Protein AF-A0A853B0E8-F1 (afdb_monomer)

Organism: NCBI:txid860233

Mean predicted aligned error: 8.83 Å

Foldseek 3Di:
D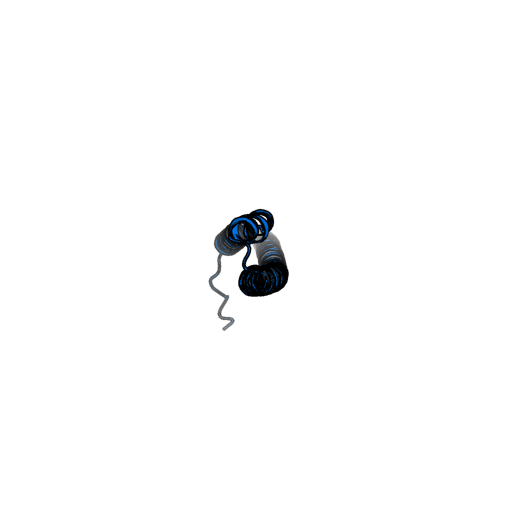DPPPPQQLVNLVVLLVVLVVVLVVLDLVVLVVQLVVQCVVVDPVRSVVSVVVSVVSNVVSVVVNVVSVVSSVVSVVVSVVVVVVVVVVVVVVVVVVD

pLDDT: mean 82.85, std 11.97, range [33.25, 94.19]

Radius of gyration: 23.24 Å; Cα contacts (8 Å, |Δi|>4): 45; chains: 1; bounding box: 55×16×70 Å

Sequence (98 aa):
MWGALDAEPSSLDRATGHLGEILTKLDTRALDDVVPSVDVYGDAALTSKVRDFADLARIAATALRERVGLTGSALQDTAMLFRGMELDNEAAIRRAGR

Nearest PDB structures (foldseek):
  3zx6-assembly1_A  TM=5.527E-01  e=2.772E+00  Archaeoglobus fulgidus DSM 4304
  3zx6-assembly1_B  TM=5.199E-01  e=2.772E+00  Archaeoglobus fulgidus DSM 4304

Structure (mmCIF, N/CA/C/O backbone):
data_AF-A0A853B0E8-F1
#
_entry.id   AF-A0A853B0E8-F1
#
loop_
_atom_site.group_PDB
_atom_site.id
_atom_site.type_symbol
_atom_site.label_atom_id
_atom_site.label_alt_id
_atom_site.label_comp_id
_atom_site.label_asym_id
_atom_site.label_entity_id
_atom_site.label_seq_id
_atom_site.pdbx_PDB_ins_code
_atom_site.Cartn_x
_atom_site.Cartn_y
_atom_site.Cartn_z
_atom_site.occupancy
_atom_site.B_iso_or_equiv
_atom_site.auth_seq_id
_atom_site.auth_comp_id
_atom_site.auth_asym_id
_atom_site.auth_atom_id
_atom_site.pdbx_PDB_model_num
ATOM 1 N N . MET A 1 1 ? 32.464 -7.982 -15.651 1.00 33.25 1 MET A N 1
ATOM 2 C CA . MET A 1 1 ? 31.329 -8.879 -15.935 1.00 33.25 1 MET A CA 1
ATOM 3 C C . MET A 1 1 ? 30.165 -8.339 -15.119 1.00 33.25 1 MET A C 1
ATOM 5 O O . MET A 1 1 ? 30.127 -8.561 -13.919 1.00 33.25 1 MET A O 1
ATOM 9 N N . TRP A 1 2 ? 29.345 -7.469 -15.712 1.00 37.41 2 TRP A N 1
ATOM 10 C CA . TRP A 1 2 ? 28.172 -6.921 -15.031 1.00 37.41 2 TRP A CA 1
ATOM 11 C C . TRP A 1 2 ? 27.132 -8.034 -15.028 1.00 37.41 2 TRP A C 1
ATOM 13 O O . TRP A 1 2 ? 26.645 -8.407 -16.092 1.00 37.41 2 TRP A O 1
ATOM 23 N N . GLY A 1 3 ? 26.870 -8.623 -13.862 1.00 37.00 3 GLY A N 1
ATOM 24 C CA . GLY A 1 3 ? 25.669 -9.422 -13.673 1.00 37.00 3 GLY A CA 1
ATOM 25 C C . GLY A 1 3 ? 24.498 -8.473 -13.853 1.00 37.00 3 GLY A C 1
ATOM 26 O O . GLY A 1 3 ? 24.175 -7.721 -12.936 1.00 37.00 3 GLY A O 1
ATOM 27 N N . ALA A 1 4 ? 23.953 -8.427 -15.069 1.00 46.25 4 ALA A N 1
ATOM 28 C CA . ALA A 1 4 ? 22.663 -7.821 -15.304 1.00 46.25 4 ALA A CA 1
ATOM 29 C C . ALA A 1 4 ? 21.717 -8.461 -14.290 1.00 46.25 4 ALA A C 1
ATOM 31 O O . ALA A 1 4 ? 21.663 -9.685 -14.170 1.00 46.25 4 ALA A O 1
ATOM 32 N N . LEU A 1 5 ? 21.044 -7.633 -13.495 1.00 48.94 5 LEU A N 1
ATOM 33 C CA . LEU A 1 5 ? 19.838 -8.079 -12.823 1.00 48.94 5 LEU A CA 1
ATOM 34 C C . LEU A 1 5 ? 18.964 -8.654 -13.939 1.00 48.94 5 LEU A C 1
ATOM 36 O O . LEU A 1 5 ? 18.555 -7.908 -14.824 1.00 48.94 5 LEU A O 1
ATOM 40 N N . ASP A 1 6 ? 18.787 -9.972 -13.934 1.00 57.50 6 ASP A N 1
ATOM 41 C CA . ASP A 1 6 ? 18.136 -10.789 -14.970 1.00 57.50 6 ASP A CA 1
ATOM 42 C C . ASP A 1 6 ? 16.607 -10.559 -14.972 1.00 57.50 6 ASP A C 1
ATOM 44 O O . ASP A 1 6 ? 15.793 -11.475 -15.054 1.00 57.50 6 ASP A O 1
ATOM 48 N N . ALA A 1 7 ? 16.194 -9.312 -14.749 1.00 59.25 7 ALA A N 1
ATOM 49 C CA . ALA A 1 7 ? 14.818 -8.877 -14.702 1.00 59.25 7 ALA A CA 1
ATOM 50 C C . ALA A 1 7 ? 14.486 -8.239 -16.047 1.00 59.25 7 ALA A C 1
ATOM 52 O O . ALA A 1 7 ? 14.821 -7.084 -16.305 1.00 59.25 7 ALA A O 1
ATOM 53 N N . GLU A 1 8 ? 13.807 -9.000 -16.903 1.00 67.75 8 GLU A N 1
ATOM 54 C CA . GLU A 1 8 ? 13.214 -8.451 -18.119 1.00 67.75 8 GLU A CA 1
ATOM 55 C C . GLU A 1 8 ? 12.281 -7.271 -17.771 1.00 67.75 8 GLU A C 1
ATOM 57 O O . GLU A 1 8 ? 11.569 -7.334 -16.760 1.00 67.75 8 GLU A O 1
ATOM 62 N N . PRO A 1 9 ? 12.186 -6.224 -18.614 1.00 68.88 9 PRO A N 1
ATOM 63 C CA . PRO A 1 9 ? 11.262 -5.105 -18.396 1.00 68.88 9 PRO A CA 1
ATOM 64 C C . PRO A 1 9 ? 9.807 -5.549 -18.155 1.00 68.88 9 PRO A C 1
ATOM 66 O O . PRO A 1 9 ? 9.099 -4.967 -17.336 1.00 68.88 9 PRO A O 1
ATOM 69 N N . SER A 1 10 ? 9.387 -6.641 -18.801 1.00 72.94 10 SER A N 1
ATOM 70 C CA . SER A 1 10 ? 8.082 -7.293 -18.621 1.00 72.94 10 SER A CA 1
ATOM 71 C C . SER A 1 10 ? 7.846 -7.804 -17.188 1.00 72.94 10 SER A C 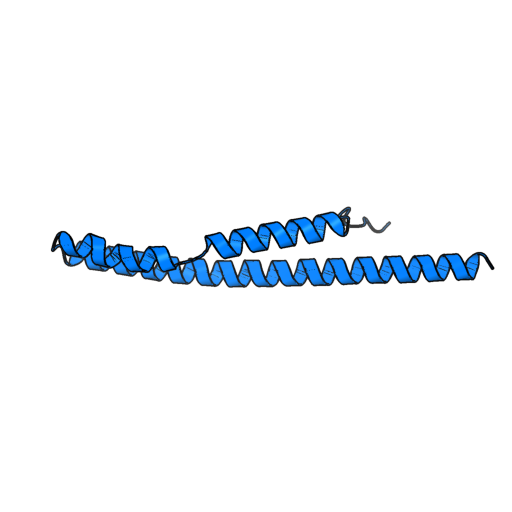1
ATOM 73 O O . SER A 1 10 ? 6.719 -7.797 -16.686 1.00 72.94 10 SER A O 1
ATOM 75 N N . SER A 1 11 ? 8.912 -8.235 -16.510 1.00 77.94 11 SER A N 1
ATOM 76 C CA . SER A 1 11 ? 8.886 -8.713 -15.127 1.00 77.94 11 SER A CA 1
ATOM 77 C C . SER A 1 11 ? 8.773 -7.553 -14.139 1.00 77.94 11 SER A C 1
ATOM 79 O O . SER A 1 11 ? 8.072 -7.681 -13.134 1.00 77.94 11 SER A O 1
ATOM 81 N N . LEU A 1 12 ? 9.392 -6.408 -14.449 1.00 77.94 12 LEU A N 1
ATOM 82 C CA . LEU A 1 12 ? 9.256 -5.174 -13.670 1.00 77.94 12 LEU A CA 1
ATOM 83 C C . LEU A 1 12 ? 7.835 -4.606 -13.774 1.00 77.94 12 LEU A C 1
ATOM 85 O O . LEU A 1 12 ? 7.238 -4.273 -12.753 1.00 77.94 12 LEU A O 1
ATOM 89 N N . ASP A 1 13 ? 7.247 -4.591 -14.973 1.00 76.81 13 ASP A N 1
ATOM 90 C CA . ASP A 1 13 ? 5.855 -4.166 -15.170 1.00 76.81 13 ASP A CA 1
ATOM 91 C C . ASP A 1 13 ? 4.869 -5.055 -14.397 1.00 76.81 13 ASP A C 1
ATOM 93 O O . ASP A 1 13 ? 3.956 -4.559 -13.731 1.00 76.81 13 ASP A O 1
ATOM 97 N N . ARG A 1 14 ? 5.076 -6.380 -14.426 1.00 82.88 14 ARG A N 1
ATOM 98 C CA . ARG A 1 14 ? 4.262 -7.331 -13.654 1.00 82.88 14 ARG A CA 1
ATOM 99 C C . ARG A 1 14 ? 4.391 -7.092 -12.148 1.00 82.88 14 ARG A C 1
ATOM 101 O O . ARG A 1 14 ? 3.389 -7.136 -11.436 1.00 82.88 14 ARG A O 1
ATOM 108 N N . ALA A 1 15 ? 5.603 -6.829 -11.660 1.00 81.50 15 ALA A N 1
ATOM 109 C CA . ALA A 1 15 ? 5.840 -6.517 -10.254 1.00 81.50 15 ALA A CA 1
ATOM 110 C C . ALA A 1 15 ? 5.124 -5.223 -9.831 1.00 81.50 15 ALA A C 1
ATOM 112 O O . ALA A 1 15 ? 4.456 -5.211 -8.798 1.00 81.50 15 ALA A O 1
ATOM 113 N N . THR A 1 16 ? 5.165 -4.174 -10.655 1.00 83.00 16 THR A N 1
ATOM 114 C CA . THR A 1 16 ? 4.408 -2.931 -10.429 1.00 83.00 16 THR A CA 1
ATOM 115 C C . THR A 1 16 ? 2.896 -3.182 -10.404 1.00 83.00 16 THR A C 1
ATOM 117 O O . THR A 1 16 ? 2.199 -2.645 -9.544 1.00 83.00 16 THR A O 1
ATOM 120 N N . GLY A 1 17 ? 2.387 -4.061 -11.276 1.00 83.38 17 GLY A N 1
ATOM 121 C CA . GLY A 1 17 ? 0.990 -4.507 -11.256 1.00 83.38 17 GLY A CA 1
ATOM 122 C C . GLY A 1 17 ? 0.585 -5.165 -9.931 1.00 83.38 17 GLY A C 1
ATOM 123 O O . GLY A 1 17 ? -0.408 -4.765 -9.325 1.00 83.38 17 GLY A O 1
ATOM 124 N N . HIS A 1 18 ? 1.393 -6.103 -9.423 1.00 87.00 18 HIS A N 1
ATOM 125 C CA . HIS A 1 18 ? 1.150 -6.732 -8.117 1.00 87.00 18 HIS A CA 1
ATOM 126 C C . HIS A 1 18 ? 1.187 -5.727 -6.955 1.00 87.00 18 HIS A C 1
ATOM 128 O O . HIS A 1 18 ? 0.395 -5.835 -6.019 1.00 87.00 18 HIS A O 1
ATOM 134 N N . LEU A 1 19 ? 2.078 -4.730 -7.002 1.00 85.50 19 LEU A N 1
ATOM 135 C CA . LEU A 1 19 ? 2.095 -3.652 -6.007 1.00 85.50 19 LEU A CA 1
ATOM 136 C C . LEU A 1 19 ? 0.807 -2.820 -6.068 1.00 85.50 19 LEU A C 1
ATOM 138 O O . LEU A 1 19 ? 0.259 -2.478 -5.023 1.00 85.50 19 LEU A O 1
ATOM 142 N N . GLY A 1 20 ? 0.271 -2.571 -7.266 1.00 83.44 20 GLY A N 1
ATOM 143 C CA . GLY A 1 20 ? -1.045 -1.956 -7.455 1.00 83.44 20 GLY A CA 1
ATOM 144 C C . GLY A 1 20 ? -2.171 -2.735 -6.769 1.00 83.44 20 GLY A C 1
ATOM 145 O O . GLY A 1 20 ? -2.979 -2.148 -6.048 1.00 83.44 20 GLY A O 1
ATOM 146 N N . GLU A 1 21 ? -2.191 -4.061 -6.906 1.00 86.69 21 GLU A N 1
ATOM 147 C CA . GLU A 1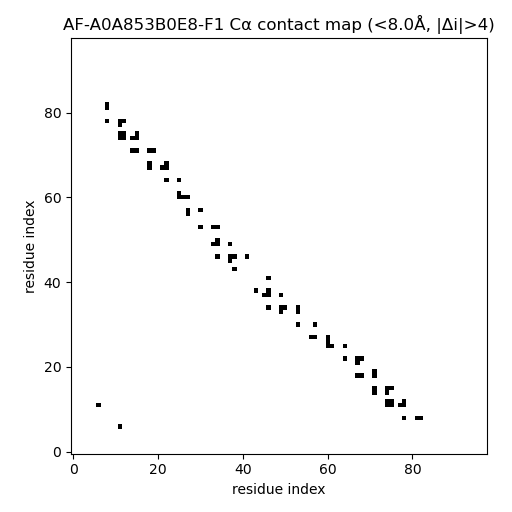 21 ? -3.158 -4.910 -6.198 1.00 86.69 21 GLU A CA 1
ATOM 148 C C . GLU A 1 21 ? -3.001 -4.826 -4.674 1.00 86.69 21 GLU A C 1
ATOM 150 O O . GLU A 1 21 ? -3.994 -4.726 -3.952 1.00 86.69 21 GLU A O 1
ATOM 155 N N . ILE A 1 22 ? -1.766 -4.823 -4.164 1.00 84.81 22 ILE A N 1
ATOM 156 C CA . ILE A 1 22 ? -1.499 -4.654 -2.728 1.00 84.81 22 ILE A CA 1
ATOM 157 C C . ILE A 1 22 ? -2.052 -3.312 -2.235 1.00 84.81 22 ILE A C 1
ATOM 159 O O . ILE A 1 22 ? -2.716 -3.283 -1.203 1.00 84.81 22 ILE A O 1
ATOM 163 N N . LEU A 1 23 ? -1.867 -2.222 -2.987 1.00 84.56 23 LEU A N 1
ATOM 164 C CA . LEU A 1 23 ? -2.409 -0.908 -2.625 1.00 84.56 23 LEU A CA 1
ATOM 165 C C . LEU A 1 23 ? -3.937 -0.922 -2.499 1.00 84.56 23 LEU A C 1
ATOM 167 O O . LEU A 1 23 ? -4.468 -0.290 -1.589 1.00 84.56 23 LEU A O 1
ATOM 171 N N . THR A 1 24 ? -4.646 -1.660 -3.361 1.00 84.19 24 THR A N 1
ATOM 172 C CA . THR A 1 24 ? -6.114 -1.786 -3.254 1.00 84.19 24 THR A CA 1
ATOM 173 C C . THR A 1 24 ? -6.556 -2.571 -2.019 1.00 84.19 24 THR A C 1
ATOM 175 O O . THR A 1 24 ? -7.588 -2.259 -1.433 1.00 84.19 24 THR A O 1
ATOM 178 N N . LYS A 1 25 ? -5.757 -3.548 -1.573 1.00 85.94 25 LYS A N 1
ATOM 179 C CA . LYS A 1 25 ? -6.028 -4.341 -0.362 1.00 85.94 25 LYS A CA 1
ATOM 180 C C . LYS A 1 25 ? -5.755 -3.580 0.937 1.00 85.94 25 LYS A C 1
ATOM 182 O O . LYS A 1 25 ? -6.201 -4.019 1.990 1.00 85.94 25 LYS A O 1
ATOM 187 N N . LEU A 1 26 ? -5.043 -2.456 0.871 1.00 87.12 26 LEU A N 1
ATOM 188 C CA . LEU A 1 26 ? -4.773 -1.576 2.013 1.00 87.12 26 LEU A CA 1
ATOM 189 C C . LEU A 1 26 ? -5.866 -0.517 2.224 1.00 87.12 26 LEU A C 1
ATOM 191 O O . LEU A 1 26 ? -5.628 0.472 2.917 1.00 87.12 26 LEU A O 1
ATOM 195 N N . ASP A 1 27 ? -7.054 -0.696 1.636 1.00 84.50 27 ASP A N 1
ATOM 196 C CA . ASP A 1 27 ? -8.199 0.176 1.901 1.00 84.50 27 ASP A CA 1
ATOM 197 C C . ASP A 1 27 ? -8.657 0.028 3.363 1.00 84.50 27 ASP A C 1
ATOM 199 O O . ASP A 1 27 ? -9.082 -1.037 3.812 1.00 84.50 27 ASP A O 1
ATOM 203 N N . THR A 1 28 ? -8.563 1.121 4.118 1.00 85.31 28 THR A N 1
ATOM 204 C CA . THR A 1 28 ? -8.905 1.167 5.540 1.00 85.31 28 THR A CA 1
ATOM 205 C C . THR A 1 28 ? -10.376 1.465 5.800 1.00 85.31 28 THR A C 1
ATOM 207 O O . THR A 1 28 ? -10.764 1.486 6.963 1.00 85.31 28 THR A O 1
ATOM 210 N N . ARG A 1 29 ? -11.206 1.692 4.772 1.00 86.38 29 ARG A N 1
ATOM 211 C CA . ARG A 1 29 ? -12.644 1.987 4.943 1.00 86.38 29 ARG A CA 1
ATOM 212 C C . ARG A 1 29 ? -13.384 0.916 5.737 1.00 86.38 29 ARG A C 1
ATOM 214 O O . ARG A 1 29 ? -14.279 1.234 6.504 1.00 86.38 29 ARG A O 1
A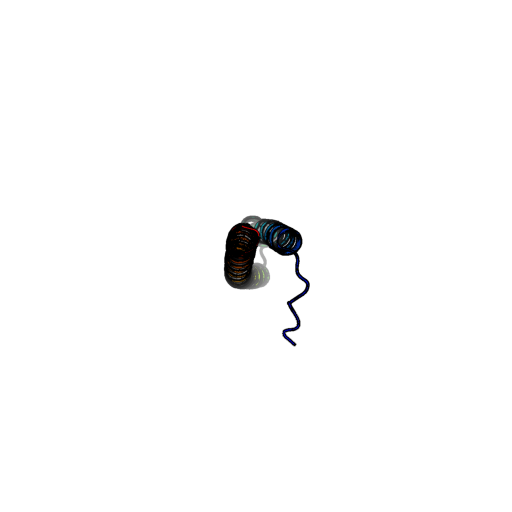TOM 221 N N . ALA A 1 30 ? -12.965 -0.344 5.620 1.00 81.69 30 ALA A N 1
ATOM 222 C CA . ALA A 1 30 ? -13.531 -1.435 6.411 1.00 81.69 30 ALA A CA 1
ATOM 223 C C . ALA A 1 30 ? -13.360 -1.236 7.933 1.00 81.69 30 ALA A C 1
ATOM 225 O O . ALA A 1 30 ? -14.114 -1.816 8.706 1.00 81.69 30 ALA A O 1
ATOM 226 N N . LEU A 1 31 ? -12.391 -0.423 8.377 1.00 84.25 31 LEU A N 1
ATOM 227 C CA . LEU A 1 31 ? -12.179 -0.098 9.792 1.00 84.25 31 LEU A CA 1
ATOM 228 C C . LEU A 1 31 ? -13.187 0.928 10.327 1.00 84.25 31 LEU A C 1
ATOM 230 O O . LEU A 1 31 ? -13.348 1.025 11.545 1.00 84.25 31 LEU A O 1
ATOM 234 N N . ASP A 1 32 ? -13.872 1.674 9.455 1.00 85.06 32 ASP A N 1
ATOM 235 C CA . ASP A 1 32 ? -14.839 2.701 9.862 1.00 85.06 32 ASP A CA 1
ATOM 236 C C . ASP A 1 32 ? -16.073 2.080 10.540 1.00 85.06 32 ASP A C 1
ATOM 238 O O . ASP A 1 32 ? -16.628 2.667 11.469 1.00 85.06 32 ASP A O 1
ATOM 242 N N . ASP A 1 33 ? -16.418 0.844 10.168 1.00 86.19 33 ASP A N 1
ATOM 243 C CA . ASP A 1 33 ? -17.558 0.102 10.718 1.00 86.19 33 ASP A CA 1
ATOM 244 C C . ASP A 1 33 ? -17.210 -0.721 11.974 1.00 86.19 33 ASP A C 1
ATOM 246 O O . ASP A 1 33 ? -18.097 -1.166 12.708 1.00 86.19 33 ASP A O 1
ATOM 250 N N . VAL A 1 34 ? -15.919 -0.904 12.279 1.00 83.00 34 VAL A N 1
ATOM 251 C CA . VAL A 1 34 ? -15.467 -1.778 13.375 1.00 83.00 34 VAL A CA 1
ATOM 252 C C . VAL A 1 34 ? -15.771 -1.173 14.747 1.00 83.00 34 VAL A C 1
ATOM 254 O O . VAL A 1 34 ? -16.320 -1.858 15.608 1.00 83.00 34 VAL A O 1
ATOM 257 N N . VAL A 1 35 ? -15.470 0.110 14.968 1.00 79.31 35 VAL A N 1
ATOM 258 C CA . VAL A 1 35 ? -15.712 0.766 16.270 1.00 79.31 35 VAL A CA 1
ATOM 259 C C . VAL A 1 35 ? -17.213 0.853 16.602 1.00 79.31 35 VAL A C 1
ATOM 261 O O . VAL A 1 35 ? -17.579 0.459 17.711 1.00 79.31 35 VAL A O 1
ATOM 264 N N . PRO A 1 36 ? -18.104 1.276 15.678 1.00 82.12 36 PRO A N 1
ATOM 265 C CA . PRO A 1 36 ? -19.549 1.258 15.914 1.00 82.12 36 PRO A CA 1
ATOM 266 C C . PRO A 1 36 ? -20.104 -0.137 16.219 1.00 82.12 36 PRO A C 1
ATOM 268 O O . PRO A 1 36 ? -20.998 -0.269 17.050 1.00 82.12 36 PRO A O 1
ATOM 271 N N . SER A 1 37 ? -19.565 -1.189 15.589 1.00 80.31 37 SER A N 1
ATOM 272 C CA . SER A 1 37 ? -20.040 -2.565 15.807 1.00 80.31 37 SER A CA 1
ATOM 273 C C . SER A 1 37 ? -19.816 -3.072 17.236 1.00 80.31 37 SER A C 1
ATOM 275 O O . SER A 1 37 ? -20.567 -3.916 17.725 1.00 80.31 37 SER A O 1
ATOM 277 N N . VAL A 1 38 ? -18.798 -2.544 17.917 1.00 81.06 38 VAL A N 1
ATOM 278 C CA . VAL A 1 38 ? -18.420 -2.946 19.275 1.00 81.06 38 VAL A CA 1
ATOM 279 C C . VAL A 1 38 ? -19.131 -2.106 20.337 1.00 81.06 38 VAL A C 1
ATOM 281 O O . VAL A 1 38 ? -19.412 -2.601 21.427 1.00 81.06 38 VAL A O 1
ATOM 284 N N . ASP A 1 39 ? -19.517 -0.876 19.996 1.00 79.88 39 ASP A N 1
ATOM 285 C CA . ASP A 1 39 ? -20.269 0.017 20.883 1.00 79.88 39 ASP A CA 1
ATOM 286 C C . ASP A 1 39 ? -21.648 -0.550 21.274 1.00 79.88 39 ASP A C 1
ATOM 288 O O . ASP A 1 39 ? -22.136 -0.313 22.378 1.00 79.88 39 ASP A O 1
ATOM 292 N N . VAL A 1 40 ? -22.236 -1.404 20.423 1.00 80.31 40 VAL A N 1
ATOM 293 C CA . VAL A 1 40 ? -23.509 -2.115 20.675 1.00 80.31 40 VAL A CA 1
ATOM 294 C C . VAL A 1 40 ? -23.472 -2.963 21.955 1.00 80.31 40 VAL A C 1
ATOM 296 O O . VAL A 1 40 ? -24.511 -3.194 22.572 1.00 80.31 40 VAL A O 1
ATOM 299 N N . TYR A 1 41 ? -22.288 -3.406 22.387 1.00 80.25 41 TYR A N 1
ATOM 300 C CA . TYR A 1 41 ? -22.124 -4.198 23.607 1.00 80.25 41 TYR A CA 1
ATOM 301 C C . TYR A 1 41 ? -22.045 -3.348 24.887 1.00 80.25 41 TYR A C 1
ATOM 303 O O . TYR A 1 41 ? -22.085 -3.906 25.982 1.00 80.25 41 TYR A O 1
ATOM 311 N N . GLY A 1 42 ? -21.945 -2.017 24.776 1.00 82.00 42 GLY A N 1
ATOM 312 C CA . GLY A 1 42 ? -21.970 -1.088 25.912 1.00 82.00 42 GLY A CA 1
ATOM 313 C C . GLY A 1 42 ? -20.742 -1.129 26.834 1.00 82.00 42 GLY A C 1
ATOM 314 O O . GLY A 1 42 ? -20.751 -0.493 27.888 1.00 82.00 42 GLY A O 1
ATOM 315 N N . ASP A 1 43 ? -19.682 -1.855 26.466 1.00 90.00 43 ASP A N 1
ATOM 316 C CA . ASP A 1 43 ? -18.421 -1.899 27.213 1.00 90.00 43 ASP A CA 1
ATOM 317 C C . ASP A 1 43 ? -17.469 -0.800 26.720 1.00 90.00 43 ASP A C 1
ATOM 319 O O . ASP A 1 43 ? -16.788 -0.934 25.702 1.00 90.00 43 ASP A O 1
ATOM 323 N N . ALA A 1 44 ? -17.388 0.289 27.485 1.00 86.75 44 ALA A N 1
ATOM 324 C CA . ALA A 1 44 ? -16.537 1.430 27.163 1.00 86.75 44 ALA A CA 1
ATOM 325 C C . ALA A 1 44 ? -15.039 1.074 27.073 1.00 86.75 44 ALA A C 1
ATOM 327 O O . ALA A 1 44 ? -14.313 1.666 26.268 1.00 86.75 44 ALA A O 1
ATOM 328 N N . ALA A 1 45 ? -14.559 0.112 27.869 1.00 89.12 45 ALA A N 1
ATOM 329 C CA . ALA A 1 45 ? -13.159 -0.306 27.839 1.00 89.12 45 ALA A CA 1
ATOM 330 C C . ALA A 1 45 ? -12.852 -1.119 26.574 1.00 89.12 45 ALA A C 1
ATOM 332 O O . ALA A 1 45 ? -11.782 -0.960 25.978 1.00 89.12 45 ALA A O 1
ATOM 333 N N . LEU A 1 46 ? -13.793 -1.959 26.140 1.00 88.69 46 LEU A N 1
ATOM 334 C CA . LEU A 1 46 ? -13.698 -2.693 24.882 1.00 88.69 46 LEU A CA 1
ATOM 335 C C . LEU A 1 46 ? -13.759 -1.746 23.674 1.00 88.69 46 LEU A C 1
ATOM 337 O O . LEU A 1 46 ? -12.877 -1.810 22.816 1.00 88.69 46 LEU A O 1
ATOM 341 N N . THR A 1 47 ? -14.726 -0.822 23.638 1.00 89.00 47 THR A N 1
ATOM 342 C CA . THR A 1 47 ? -14.850 0.186 22.571 1.00 89.00 47 THR A CA 1
ATOM 343 C C . THR A 1 47 ? -13.577 1.029 22.445 1.00 89.00 47 THR A C 1
ATOM 345 O O . THR A 1 47 ? -13.108 1.266 21.332 1.00 89.00 47 THR A O 1
ATOM 348 N N . SER A 1 48 ? -12.967 1.433 23.569 1.00 89.31 48 SER A N 1
ATOM 349 C CA . SER A 1 48 ? -11.696 2.172 23.569 1.00 89.31 48 SER A CA 1
ATOM 350 C C . SER A 1 48 ? -10.559 1.364 22.941 1.00 89.31 48 SER A C 1
ATOM 352 O O . SER A 1 48 ? -9.887 1.858 22.043 1.00 89.31 48 SER A O 1
ATOM 354 N N . LYS A 1 49 ? -10.370 0.103 23.350 1.00 92.50 49 LYS A N 1
ATOM 355 C CA . LYS A 1 49 ? -9.305 -0.757 22.801 1.00 92.50 49 LYS A CA 1
ATOM 356 C C . LYS A 1 49 ? -9.477 -1.023 21.309 1.00 92.50 49 LYS A C 1
ATOM 358 O O . LYS A 1 49 ? -8.497 -1.081 20.572 1.00 92.50 49 LYS A O 1
ATOM 363 N N . VAL A 1 50 ? -10.718 -1.203 20.865 1.00 91.31 50 VAL A N 1
ATOM 364 C CA . VAL A 1 50 ? -11.030 -1.431 19.451 1.00 91.31 50 VAL A CA 1
ATOM 365 C C . VAL A 1 50 ? -10.778 -0.172 18.626 1.00 91.31 50 VAL A C 1
ATOM 367 O O . VAL A 1 50 ? -10.259 -0.273 17.515 1.00 91.31 50 VAL A O 1
ATOM 370 N N . ARG A 1 51 ? -11.063 1.012 19.179 1.00 90.62 51 ARG A N 1
ATOM 371 C CA . ARG A 1 51 ? -10.691 2.289 18.563 1.00 90.62 51 ARG A CA 1
ATOM 372 C C . ARG A 1 51 ? -9.176 2.433 18.429 1.00 90.62 51 ARG A C 1
ATOM 374 O O . ARG A 1 51 ? -8.707 2.674 17.322 1.00 90.62 51 ARG A O 1
ATOM 381 N N . ASP A 1 52 ? -8.427 2.190 19.503 1.00 93.00 52 ASP A N 1
ATOM 382 C CA . ASP A 1 52 ? -6.960 2.263 19.484 1.00 93.00 52 ASP A CA 1
ATOM 383 C C . ASP A 1 52 ? -6.362 1.301 18.444 1.00 93.00 52 ASP A C 1
ATOM 385 O O . ASP A 1 52 ? -5.448 1.653 17.696 1.00 93.00 52 ASP A O 1
ATOM 389 N N . PHE A 1 53 ? -6.910 0.085 18.353 1.00 92.06 53 PHE A N 1
ATOM 390 C CA . PHE A 1 53 ? -6.520 -0.888 17.336 1.00 92.06 53 PHE A CA 1
ATOM 391 C C . PHE A 1 53 ? -6.824 -0.399 15.913 1.00 92.06 53 PHE A C 1
ATOM 393 O O . PHE A 1 53 ? -5.958 -0.493 15.042 1.00 92.06 53 PHE A O 1
ATOM 400 N N . ALA A 1 54 ? -8.028 0.125 15.665 1.00 91.12 54 ALA A N 1
ATOM 401 C CA . ALA A 1 54 ? -8.415 0.641 14.354 1.00 91.12 54 ALA A CA 1
ATOM 402 C C . ALA A 1 54 ? -7.506 1.802 13.915 1.00 91.12 54 ALA A C 1
ATOM 404 O O . ALA A 1 54 ? -7.076 1.848 12.761 1.00 91.12 54 ALA A O 1
ATOM 405 N N . ASP A 1 55 ? -7.140 2.694 14.835 1.00 91.50 55 ASP A N 1
ATOM 406 C CA . ASP A 1 55 ? -6.236 3.809 14.552 1.00 91.50 55 ASP A CA 1
ATOM 407 C C . ASP A 1 55 ? -4.804 3.334 14.263 1.00 91.50 55 ASP A C 1
ATOM 409 O O . ASP A 1 55 ? -4.197 3.763 13.277 1.00 91.50 55 ASP A O 1
ATOM 413 N N . LEU A 1 56 ? -4.282 2.375 15.035 1.00 94.19 56 LEU A N 1
ATOM 414 C CA . LEU A 1 56 ? -2.989 1.740 14.748 1.00 94.19 56 LEU A CA 1
ATOM 415 C C . LEU A 1 56 ? -2.981 1.038 13.384 1.00 94.19 56 LEU A C 1
ATOM 417 O O . LEU A 1 56 ? -2.013 1.161 12.630 1.00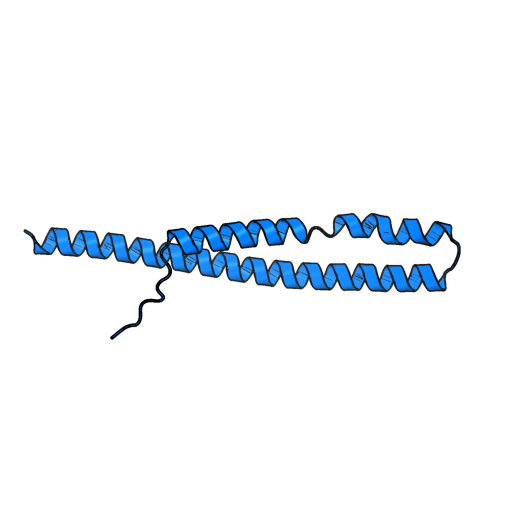 94.19 56 LEU A O 1
ATOM 421 N N . ALA A 1 57 ? -4.061 0.335 13.039 1.00 91.81 57 ALA A N 1
ATOM 422 C CA . ALA A 1 57 ? -4.201 -0.329 11.748 1.00 91.81 57 ALA A CA 1
ATOM 423 C C . ALA A 1 57 ? -4.215 0.679 10.586 1.00 91.81 57 ALA A C 1
ATOM 425 O O . ALA A 1 57 ? -3.562 0.439 9.568 1.00 91.81 57 ALA A O 1
ATOM 426 N N . ARG A 1 58 ? -4.872 1.838 10.745 1.00 91.19 58 ARG A N 1
ATOM 427 C CA . ARG A 1 58 ? -4.842 2.931 9.754 1.00 91.19 58 ARG A CA 1
ATOM 428 C C . ARG A 1 58 ? -3.435 3.492 9.555 1.00 91.19 58 ARG A C 1
ATOM 430 O O . ARG A 1 58 ? -3.013 3.701 8.415 1.00 91.19 58 ARG A O 1
ATOM 437 N N . ILE A 1 59 ? -2.695 3.706 10.644 1.00 93.44 59 ILE A N 1
ATOM 438 C CA . ILE A 1 59 ? -1.306 4.184 10.588 1.00 93.44 59 ILE A CA 1
ATOM 439 C C . ILE A 1 59 ? -0.425 3.166 9.856 1.00 93.44 59 ILE A C 1
ATOM 441 O O . ILE A 1 59 ? 0.310 3.531 8.937 1.00 93.44 59 ILE A O 1
ATOM 445 N N . ALA A 1 60 ? -0.533 1.883 10.209 1.00 91.75 60 ALA A N 1
ATOM 446 C CA . ALA A 1 60 ? 0.231 0.814 9.573 1.00 91.75 60 ALA A CA 1
ATOM 447 C C . ALA A 1 60 ? -0.094 0.680 8.076 1.00 91.75 60 ALA A C 1
ATOM 449 O O . ALA A 1 60 ? 0.819 0.583 7.254 1.00 91.75 60 ALA A O 1
ATOM 450 N N . ALA A 1 61 ? -1.378 0.731 7.707 1.00 90.50 61 ALA A N 1
ATOM 451 C CA . ALA A 1 61 ? -1.813 0.691 6.315 1.00 90.50 61 ALA A CA 1
ATOM 452 C C . ALA A 1 61 ? -1.283 1.890 5.516 1.00 90.50 61 ALA A C 1
ATOM 454 O O . ALA A 1 61 ? -0.808 1.713 4.396 1.00 90.50 61 ALA A O 1
ATOM 455 N N . THR A 1 62 ? -1.288 3.091 6.104 1.00 90.94 62 THR A N 1
ATOM 456 C CA . THR A 1 62 ? -0.740 4.306 5.477 1.00 90.94 62 THR A CA 1
ATOM 457 C C . THR A 1 62 ? 0.761 4.175 5.230 1.00 90.94 62 THR A C 1
ATOM 459 O O . THR A 1 62 ? 1.213 4.356 4.100 1.00 90.94 62 THR A O 1
ATOM 462 N N . ALA A 1 63 ? 1.528 3.769 6.244 1.00 92.44 63 ALA A N 1
ATOM 463 C CA . ALA A 1 63 ? 2.972 3.579 6.116 1.00 92.44 63 ALA A CA 1
ATOM 464 C C . ALA A 1 63 ? 3.327 2.503 5.074 1.00 92.44 63 ALA A C 1
ATOM 466 O O . ALA A 1 63 ? 4.263 2.660 4.285 1.00 92.44 63 ALA A O 1
ATOM 467 N N . LEU A 1 64 ? 2.562 1.407 5.037 1.00 90.88 64 LEU A N 1
ATOM 468 C CA . LEU A 1 64 ? 2.755 0.355 4.045 1.00 90.88 64 LEU A CA 1
ATOM 469 C C . LEU A 1 64 ? 2.400 0.844 2.636 1.00 90.88 64 LEU A C 1
ATOM 471 O O . LEU A 1 64 ? 3.141 0.567 1.696 1.00 90.88 64 LEU A O 1
ATOM 475 N N . ARG A 1 65 ? 1.324 1.624 2.489 1.00 90.12 65 ARG A N 1
ATOM 476 C CA . ARG A 1 65 ? 0.913 2.229 1.217 1.00 90.12 65 ARG A CA 1
ATOM 477 C C . ARG A 1 65 ? 1.990 3.156 0.660 1.00 90.12 65 ARG A C 1
ATOM 479 O O . ARG A 1 65 ? 2.303 3.073 -0.525 1.00 90.12 65 ARG A O 1
ATOM 486 N N . GLU A 1 66 ? 2.584 3.997 1.503 1.00 91.19 66 GLU A N 1
ATOM 487 C CA . GLU A 1 66 ? 3.701 4.867 1.120 1.00 91.19 66 GLU A CA 1
ATOM 488 C C . GLU A 1 66 ? 4.900 4.054 0.628 1.00 91.19 66 GLU A C 1
ATOM 490 O O . GLU A 1 66 ? 5.445 4.329 -0.441 1.00 91.19 66 GLU A O 1
ATOM 495 N N . ARG A 1 67 ? 5.289 3.007 1.366 1.00 91.81 67 ARG A N 1
ATOM 496 C CA . ARG A 1 67 ? 6.416 2.148 0.978 1.00 91.81 67 ARG A CA 1
ATOM 497 C C . ARG A 1 67 ? 6.164 1.401 -0.324 1.00 91.81 67 ARG A C 1
ATOM 499 O O . ARG A 1 67 ? 7.034 1.412 -1.188 1.00 91.81 67 ARG A O 1
ATOM 506 N N . VAL A 1 68 ? 4.983 0.811 -0.484 1.00 90.12 68 VAL A N 1
ATOM 507 C CA . VAL A 1 68 ? 4.581 0.122 -1.717 1.00 90.12 68 VAL A CA 1
ATOM 508 C C . VAL A 1 68 ? 4.555 1.097 -2.898 1.00 90.12 68 VAL A C 1
ATOM 510 O O . VAL A 1 68 ? 5.041 0.751 -3.973 1.00 90.12 68 VAL A O 1
ATOM 513 N N . GLY A 1 69 ? 4.068 2.325 -2.695 1.00 88.00 69 GLY A N 1
ATOM 514 C CA . GLY A 1 69 ? 4.091 3.382 -3.708 1.00 88.00 69 GLY A CA 1
ATOM 515 C C . GLY A 1 69 ? 5.509 3.745 -4.151 1.00 88.00 69 GLY A C 1
ATOM 516 O O . GLY A 1 69 ? 5.795 3.730 -5.345 1.00 88.00 69 GLY A O 1
ATOM 517 N N . LEU A 1 70 ? 6.419 3.985 -3.200 1.00 90.50 70 LEU A N 1
ATOM 518 C CA . LEU A 1 70 ? 7.828 4.281 -3.491 1.00 90.50 70 LEU A CA 1
ATOM 519 C C . LEU A 1 70 ? 8.518 3.136 -4.246 1.00 90.50 70 LEU A C 1
ATOM 521 O O . LEU A 1 70 ? 9.263 3.384 -5.193 1.00 90.50 70 LEU A O 1
ATOM 525 N N . THR A 1 71 ? 8.266 1.884 -3.853 1.00 89.12 71 THR A N 1
ATOM 526 C CA . THR A 1 71 ? 8.797 0.715 -4.566 1.00 89.12 71 THR A CA 1
ATOM 527 C C . THR A 1 71 ? 8.227 0.617 -5.980 1.00 89.12 71 THR A C 1
ATOM 529 O O . THR A 1 71 ? 8.983 0.357 -6.911 1.00 89.12 71 THR A O 1
ATOM 532 N N . GLY A 1 72 ? 6.928 0.871 -6.162 1.00 88.19 72 GLY A N 1
ATOM 533 C CA . GLY A 1 72 ? 6.290 0.883 -7.479 1.00 88.19 72 GLY A CA 1
ATOM 534 C C . GLY A 1 72 ? 6.906 1.920 -8.420 1.00 88.19 72 GLY A C 1
ATOM 535 O O . GLY A 1 72 ? 7.287 1.572 -9.535 1.00 88.19 72 GLY A O 1
ATOM 536 N N . SER A 1 73 ? 7.090 3.161 -7.953 1.00 87.94 73 SER A N 1
ATOM 537 C CA . SER A 1 73 ? 7.773 4.211 -8.723 1.00 87.94 73 SER A CA 1
ATOM 538 C C . SER A 1 73 ? 9.196 3.803 -9.108 1.00 87.94 73 SER A C 1
ATOM 540 O O . SER A 1 73 ? 9.566 3.903 -10.271 1.00 87.94 73 SER A O 1
ATOM 542 N N . ALA A 1 74 ? 9.971 3.259 -8.165 1.00 87.94 74 ALA A N 1
ATOM 543 C CA . ALA A 1 74 ? 11.344 2.835 -8.433 1.00 87.94 74 ALA A CA 1
ATOM 544 C C . ALA A 1 74 ? 11.429 1.707 -9.478 1.00 87.94 74 ALA A C 1
ATOM 546 O O . ALA A 1 74 ? 12.327 1.711 -10.323 1.00 87.94 74 ALA A O 1
ATOM 547 N N . LEU A 1 75 ? 10.496 0.748 -9.451 1.00 86.69 75 LEU A N 1
ATOM 548 C CA . LEU A 1 75 ? 10.421 -0.311 -10.462 1.00 86.69 75 LEU A CA 1
ATOM 549 C C . LEU A 1 75 ? 10.067 0.257 -11.839 1.00 86.69 75 LEU A C 1
ATOM 551 O O . LEU A 1 75 ? 10.665 -0.150 -12.835 1.00 86.69 75 LEU A O 1
ATOM 555 N N . GLN A 1 76 ? 9.144 1.218 -11.897 1.00 87.00 76 GLN A N 1
ATOM 556 C CA . GLN A 1 76 ? 8.749 1.872 -13.142 1.00 87.00 76 GLN A CA 1
ATOM 557 C C . GLN A 1 76 ? 9.886 2.712 -13.744 1.00 87.00 76 GLN A C 1
ATOM 559 O O . GLN A 1 76 ? 10.143 2.616 -14.946 1.00 87.00 76 GLN A O 1
ATOM 564 N N . ASP A 1 77 ? 10.609 3.470 -12.919 1.00 88.69 77 ASP A N 1
ATOM 565 C CA . ASP A 1 77 ? 11.788 4.234 -13.342 1.00 88.69 77 ASP A CA 1
ATOM 566 C C . ASP A 1 77 ? 12.875 3.298 -13.883 1.00 88.69 77 ASP A C 1
ATOM 568 O O . ASP A 1 77 ? 13.456 3.536 -14.944 1.00 88.69 77 ASP A O 1
ATOM 572 N N . THR A 1 78 ? 13.100 2.175 -13.197 1.00 85.75 78 THR A N 1
ATOM 573 C CA . THR A 1 78 ? 14.052 1.148 -13.634 1.00 85.75 78 THR A CA 1
ATOM 574 C C . THR A 1 78 ? 13.641 0.549 -14.982 1.00 85.75 78 THR A C 1
ATOM 576 O O . THR A 1 78 ? 14.469 0.453 -15.887 1.00 85.75 78 THR A O 1
ATOM 579 N N . ALA A 1 79 ? 12.362 0.206 -15.165 1.00 84.62 79 ALA A N 1
ATOM 580 C CA . ALA A 1 79 ? 11.850 -0.307 -16.435 1.00 84.62 79 ALA A CA 1
ATOM 581 C C . ALA A 1 79 ? 12.008 0.707 -17.583 1.00 84.62 79 ALA A C 1
ATOM 583 O O . ALA A 1 79 ? 12.365 0.324 -18.699 1.00 84.62 79 ALA A O 1
ATOM 584 N N . MET A 1 80 ? 11.796 2.002 -17.316 1.00 87.56 80 MET A N 1
ATOM 585 C CA . MET A 1 80 ? 12.005 3.066 -18.303 1.00 87.56 80 MET A CA 1
ATOM 586 C C . MET A 1 80 ? 13.480 3.181 -18.714 1.00 87.56 80 MET A C 1
ATOM 588 O O . MET A 1 80 ? 13.767 3.278 -19.909 1.00 87.56 80 MET A O 1
ATOM 592 N N . LEU A 1 81 ? 14.411 3.116 -17.756 1.00 87.81 81 LEU A N 1
ATOM 593 C CA . LEU A 1 81 ? 15.851 3.146 -18.033 1.00 87.81 81 LEU A CA 1
ATOM 594 C C . 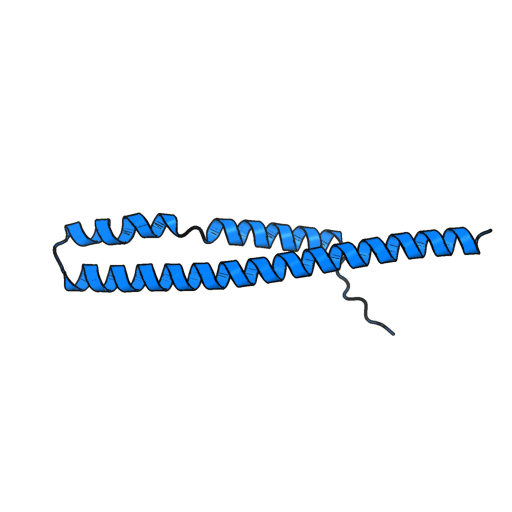LEU A 1 81 ? 16.297 1.956 -18.890 1.00 87.81 81 LEU A C 1
ATOM 596 O O . LEU A 1 81 ? 17.023 2.151 -19.864 1.00 87.81 81 LEU A O 1
ATOM 600 N N . PHE A 1 82 ? 15.836 0.741 -18.577 1.00 84.50 82 PHE A N 1
ATOM 601 C CA . PHE A 1 82 ? 16.154 -0.447 -19.378 1.00 84.50 82 PHE A CA 1
ATOM 602 C C . PHE A 1 82 ? 15.660 -0.322 -20.821 1.00 84.50 82 PHE A C 1
ATOM 604 O O . PHE A 1 82 ? 16.450 -0.513 -21.744 1.00 84.50 82 PHE A O 1
ATOM 611 N N . ARG A 1 83 ? 14.399 0.081 -21.030 1.00 83.31 83 ARG A N 1
ATOM 612 C CA . ARG A 1 83 ? 13.856 0.294 -22.384 1.00 83.31 83 ARG A CA 1
ATOM 613 C C . ARG A 1 83 ? 14.627 1.369 -23.154 1.00 83.31 83 ARG A C 1
ATOM 615 O O . ARG A 1 83 ? 14.861 1.213 -24.347 1.00 83.31 83 ARG A O 1
ATOM 622 N N . GLY A 1 84 ? 15.034 2.450 -22.484 1.00 87.44 84 GLY A N 1
ATOM 623 C CA . GLY A 1 84 ? 15.866 3.493 -23.090 1.00 87.44 84 GLY A CA 1
ATOM 624 C C . GLY A 1 84 ? 17.215 2.953 -23.570 1.00 87.44 84 GLY A C 1
ATOM 625 O O . GLY A 1 84 ? 17.585 3.157 -24.724 1.00 87.44 84 GLY A O 1
ATOM 626 N N . MET A 1 85 ? 17.906 2.188 -22.719 1.00 86.62 85 MET A N 1
ATOM 627 C CA . MET A 1 85 ? 19.185 1.564 -23.074 1.00 86.62 85 MET A CA 1
ATOM 628 C C . MET A 1 85 ? 19.056 0.556 -24.223 1.00 86.62 85 MET A C 1
ATOM 630 O O . MET A 1 85 ? 19.931 0.511 -25.087 1.00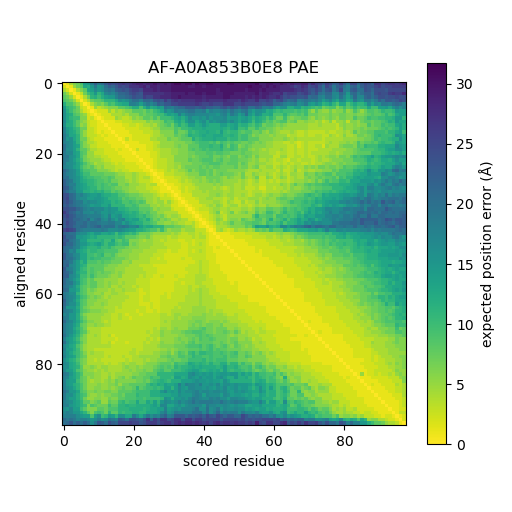 86.62 85 MET A O 1
ATOM 634 N N . GLU A 1 86 ? 17.984 -0.242 -24.263 1.00 85.12 86 GLU A N 1
ATOM 635 C CA . GLU A 1 86 ? 17.724 -1.178 -25.366 1.00 85.12 86 GLU A CA 1
ATOM 636 C C . GLU A 1 86 ? 17.561 -0.448 -26.706 1.00 85.12 86 GLU A C 1
ATOM 638 O O . GLU A 1 86 ? 18.196 -0.827 -27.693 1.00 85.12 86 GLU A O 1
ATOM 643 N N . LEU A 1 87 ? 16.780 0.638 -26.730 1.00 86.19 87 LEU A N 1
ATOM 644 C CA . LEU A 1 87 ? 16.574 1.460 -27.927 1.00 86.19 87 LEU A CA 1
ATOM 645 C C . LEU A 1 87 ? 17.875 2.121 -28.404 1.00 86.19 87 LEU A C 1
ATOM 647 O O . LEU A 1 87 ? 18.171 2.124 -29.605 1.00 86.19 87 LEU A O 1
ATOM 651 N N . ASP A 1 88 ? 18.673 2.649 -27.474 1.00 89.31 88 ASP A N 1
ATOM 652 C CA . A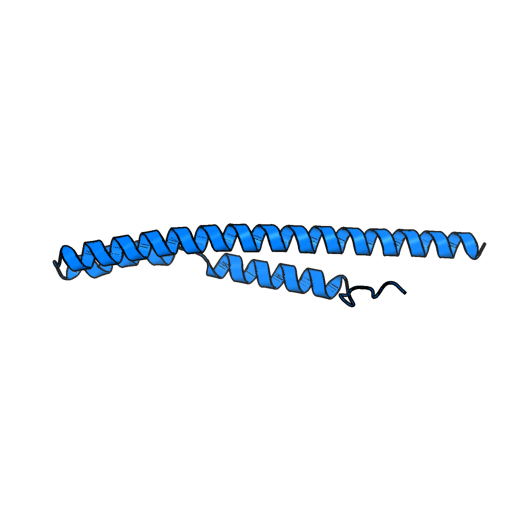SP A 1 88 ? 19.969 3.255 -27.782 1.00 89.31 88 ASP A CA 1
ATOM 653 C C . ASP A 1 88 ? 20.956 2.225 -28.345 1.00 89.31 88 ASP A C 1
ATOM 655 O O . ASP A 1 88 ? 21.673 2.504 -29.316 1.00 89.31 88 ASP A O 1
ATOM 659 N N . ASN A 1 89 ? 20.963 1.015 -27.781 1.00 84.25 89 ASN A N 1
ATOM 660 C CA . ASN A 1 89 ? 21.804 -0.082 -28.242 1.00 84.25 89 ASN A CA 1
ATOM 661 C C . ASN A 1 89 ? 21.394 -0.547 -29.650 1.00 84.25 89 ASN A C 1
ATOM 663 O O . ASN A 1 89 ? 22.240 -0.681 -30.536 1.00 84.25 89 ASN A O 1
ATOM 667 N N . GLU A 1 90 ? 20.093 -0.692 -29.913 1.00 87.56 90 GLU A N 1
ATOM 668 C CA . GLU A 1 90 ? 19.580 -1.006 -31.249 1.00 87.56 90 GLU A CA 1
ATOM 669 C C . GLU A 1 90 ? 19.976 0.071 -32.278 1.00 87.56 90 GLU A C 1
ATOM 671 O O . GLU A 1 90 ? 20.364 -0.232 -33.412 1.00 87.56 90 GLU A O 1
ATOM 676 N N . ALA A 1 91 ? 19.923 1.348 -31.891 1.00 89.00 91 ALA A N 1
ATOM 677 C CA . ALA A 1 91 ? 20.357 2.456 -32.736 1.00 89.00 91 ALA A CA 1
ATOM 678 C C . ALA A 1 91 ? 21.880 2.468 -32.971 1.00 89.00 91 ALA A C 1
ATOM 680 O O . ALA A 1 91 ? 22.333 2.904 -34.034 1.00 89.00 91 ALA A O 1
ATOM 681 N N . ALA A 1 92 ? 22.687 2.025 -32.005 1.00 88.62 92 ALA A N 1
ATOM 682 C CA . ALA A 1 92 ? 24.135 1.884 -32.153 1.00 88.62 92 ALA A CA 1
ATOM 683 C C . ALA A 1 92 ? 24.499 0.733 -33.105 1.00 88.62 92 ALA A C 1
ATOM 685 O O . ALA A 1 92 ? 25.287 0.938 -34.029 1.00 88.62 92 ALA A O 1
ATOM 686 N N . ILE A 1 93 ? 23.860 -0.432 -32.959 1.00 87.44 93 ILE A N 1
ATOM 687 C CA . ILE A 1 93 ? 24.050 -1.592 -33.847 1.00 87.44 93 ILE A CA 1
ATOM 688 C C . ILE A 1 93 ? 23.692 -1.230 -35.294 1.00 87.44 93 ILE A C 1
ATOM 690 O O . ILE A 1 93 ? 24.476 -1.478 -36.209 1.00 87.44 93 ILE A O 1
ATOM 694 N N . ARG A 1 94 ? 22.552 -0.558 -35.515 1.00 88.44 94 ARG A N 1
ATOM 695 C CA . ARG A 1 94 ? 22.144 -0.091 -36.855 1.00 88.44 94 ARG A CA 1
ATOM 696 C C . ARG A 1 94 ? 23.125 0.899 -37.487 1.00 88.44 94 ARG A C 1
ATOM 698 O O . ARG A 1 94 ? 23.191 0.967 -38.712 1.00 88.44 94 ARG A O 1
ATOM 705 N N . ARG A 1 95 ? 23.851 1.683 -36.681 1.00 85.19 95 ARG A N 1
ATOM 706 C CA . ARG A 1 95 ? 24.901 2.598 -37.158 1.00 85.19 95 ARG A CA 1
ATOM 707 C C . ARG A 1 95 ? 26.203 1.868 -37.478 1.00 85.19 95 ARG A C 1
ATOM 709 O O . ARG A 1 95 ? 26.837 2.233 -38.452 1.00 85.19 95 ARG A O 1
ATOM 716 N N . ALA A 1 96 ? 26.577 0.861 -36.691 1.00 83.25 96 ALA A N 1
ATOM 717 C CA . ALA A 1 96 ? 27.799 0.080 -36.896 1.00 83.25 96 ALA A CA 1
ATOM 718 C C . ALA A 1 96 ? 27.707 -0.921 -38.064 1.00 83.25 96 ALA A C 1
ATOM 720 O O . ALA A 1 96 ? 28.731 -1.328 -38.600 1.00 83.25 96 ALA A O 1
ATOM 721 N N . GLY A 1 97 ? 26.493 -1.336 -38.439 1.00 74.12 97 GLY A N 1
ATOM 722 C CA . GLY A 1 97 ? 26.240 -2.196 -3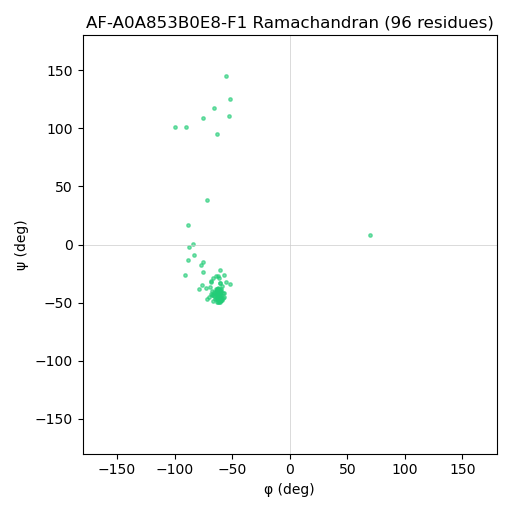9.602 1.00 74.12 97 GLY A CA 1
ATOM 723 C C . GLY A 1 97 ? 26.134 -1.462 -40.946 1.00 74.12 97 GLY A C 1
ATOM 724 O O . GLY A 1 97 ? 25.872 -2.115 -41.955 1.00 74.12 97 GLY A O 1
ATOM 725 N N . ARG A 1 98 ? 26.287 -0.132 -40.964 1.00 59.94 98 ARG A N 1
ATOM 726 C CA . ARG A 1 98 ? 26.462 0.675 -42.182 1.00 59.94 98 ARG A CA 1
ATOM 727 C C . ARG A 1 98 ? 27.933 1.008 -42.365 1.00 59.94 98 ARG A C 1
ATOM 729 O O . ARG A 1 98 ? 28.348 1.073 -43.539 1.00 59.94 98 ARG A O 1
#

Secondary structure (DSSP, 8-state):
--------HHHHHHHHHHHHHHHHHT-GGGGTTHHHHHHTT--HHHHHHHHHHHHHHHHHHHHHHHHHHHHHHHHHHHHHHHHHHHHHHHHHHHHHT-

Solvent-accessible surface area (backbone atoms only — not comparable to full-atom values): 5488 Å² total; per-residue (Å²): 133,82,79,68,78,90,64,52,54,71,55,35,53,50,52,37,51,54,42,52,53,52,52,64,72,49,62,55,70,75,49,70,58,51,41,64,65,44,47,79,72,70,44,67,70,59,31,49,53,46,42,56,49,44,52,52,50,47,52,52,36,50,56,49,43,54,52,47,50,54,52,33,52,53,38,52,54,50,34,51,52,52,54,50,52,53,53,53,48,54,54,48,52,62,57,72,76,106